Protein AF-A0A6G3R6Z4-F1 (afdb_monomer_lite)

Foldseek 3Di:
DEDDPPPPQPVLQVVLVVCLVVVHAAEAADPQVPPCSVVDPSHNYYFHAFDVVDDLVSRLVRLVVVLVVDPDEAADDYSDLVVQQSCLVCVVVCVVRYDYDDDPDCVSVQCSDPVSVVVVCVVVVHDDDDDDDDPDDD

Radius of gyration: 16.84 Å; chains: 1; bounding box: 44×35×43 Å

Secondary structure (DSSP, 8-state):
------TT--HHHHHHHHHHHTT---EEES--TTSGGGG-TT--EEEPPPPTT--HHHHHHHHHHHHTT-SS--B----SHHHHHHHHHTHHHHTTTSB-----TTHHHHHHSHHHHHHHHHHTT---------SS--

Sequence (138 aa):
MRIDRNPFHHGTLGAVRSLGRAGVEVHLVADDRRSPVQRSRHLHRMHAPPMPGASLAEVAAVLRRVSRRLSGPAVLIPLDDASALAVSALYDELTDCFLLPRTAGNVAERVADKATLAQVCAQAGVAHPTTLAPESAA

pLDDT: mean 91.64, std 6.85, range [67.12, 98.0]

Structure (mmCIF, N/CA/C/O backbone):
data_AF-A0A6G3R6Z4-F1
#
_entry.id   AF-A0A6G3R6Z4-F1
#
loop_
_atom_site.group_PDB
_atom_site.id
_atom_site.type_symbol
_atom_site.label_atom_id
_atom_site.label_alt_id
_atom_site.label_comp_id
_atom_site.label_asym_id
_atom_site.label_entity_id
_atom_site.label_seq_id
_atom_site.pdbx_PDB_ins_code
_atom_site.Cartn_x
_atom_site.Cartn_y
_atom_site.Cartn_z
_atom_site.occupancy
_atom_site.B_iso_or_equiv
_atom_site.auth_seq_id
_atom_site.auth_comp_id
_atom_site.auth_asym_id
_atom_site.auth_atom_id
_atom_site.pdbx_PDB_model_num
ATOM 1 N N . MET A 1 1 ? -3.585 2.514 3.199 1.00 94.06 1 MET A N 1
ATOM 2 C CA . MET A 1 1 ? -2.760 3.717 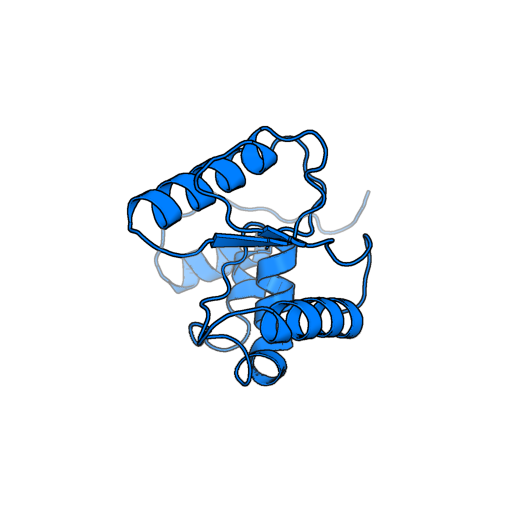3.437 1.00 94.06 1 MET A CA 1
ATOM 3 C C . MET A 1 1 ? -2.257 4.225 2.106 1.00 94.06 1 MET A C 1
ATOM 5 O O . MET A 1 1 ? -2.032 3.413 1.224 1.00 94.06 1 MET A O 1
ATOM 9 N N . ARG A 1 2 ? -2.115 5.542 1.977 1.00 92.69 2 ARG A N 1
ATOM 10 C CA . ARG A 1 2 ? -1.542 6.226 0.824 1.00 92.69 2 ARG A CA 1
ATOM 11 C C . ARG A 1 2 ? -0.637 7.344 1.334 1.00 92.69 2 ARG A C 1
ATOM 13 O O . ARG A 1 2 ? -1.062 8.109 2.203 1.00 92.69 2 ARG A O 1
ATOM 20 N N . ILE A 1 3 ? 0.587 7.417 0.830 1.00 92.06 3 ILE A N 1
ATOM 21 C CA . ILE A 1 3 ? 1.567 8.459 1.184 1.00 92.06 3 ILE A CA 1
ATOM 22 C C . ILE A 1 3 ? 2.134 9.178 -0.037 1.00 92.06 3 ILE A C 1
ATOM 24 O O . ILE A 1 3 ? 2.687 10.266 0.111 1.00 92.06 3 ILE A O 1
ATOM 28 N N . ASP A 1 4 ? 1.934 8.630 -1.236 1.00 85.62 4 ASP A N 1
ATOM 29 C CA . ASP A 1 4 ? 2.187 9.347 -2.476 1.00 85.62 4 ASP A CA 1
ATOM 30 C C . ASP A 1 4 ? 1.091 10.405 -2.703 1.00 85.62 4 ASP A C 1
ATOM 32 O O . ASP A 1 4 ? -0.111 10.165 -2.523 1.00 85.62 4 ASP A O 1
ATOM 36 N N . ARG A 1 5 ? 1.512 11.602 -3.119 1.00 79.81 5 ARG A N 1
ATOM 37 C CA . ARG A 1 5 ? 0.642 12.744 -3.418 1.00 79.81 5 ARG A CA 1
ATOM 38 C C . ARG A 1 5 ? 0.054 12.711 -4.828 1.00 79.81 5 ARG A C 1
ATOM 40 O O . ARG A 1 5 ? -0.599 13.684 -5.199 1.00 79.81 5 ARG A O 1
ATOM 47 N N . ASN A 1 6 ? 0.241 11.635 -5.596 1.00 76.50 6 ASN A N 1
ATOM 48 C CA . ASN A 1 6 ? -0.319 11.495 -6.938 1.00 76.50 6 ASN A CA 1
ATOM 49 C C . ASN A 1 6 ? -1.818 11.889 -6.963 1.00 76.50 6 ASN A C 1
ATOM 51 O O . ASN A 1 6 ? -2.642 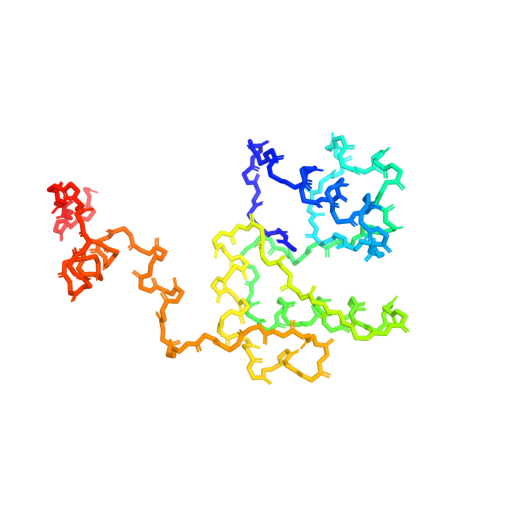11.236 -6.305 1.00 76.50 6 ASN A O 1
ATOM 55 N N . PRO A 1 7 ? -2.190 12.964 -7.686 1.00 68.19 7 PRO A N 1
ATOM 56 C CA . PRO A 1 7 ? -3.551 13.493 -7.677 1.00 68.19 7 PRO A CA 1
ATOM 57 C C . PRO A 1 7 ? -4.541 12.625 -8.467 1.00 68.19 7 PRO A C 1
ATOM 59 O O . PRO A 1 7 ? -5.748 12.770 -8.285 1.00 68.19 7 PRO A O 1
ATOM 62 N N . PHE A 1 8 ? -4.061 11.699 -9.305 1.00 67.12 8 PHE A N 1
ATOM 63 C CA . PHE A 1 8 ? -4.892 10.826 -10.145 1.00 67.12 8 PHE A CA 1
ATOM 64 C C . PHE A 1 8 ? -5.196 9.467 -9.500 1.00 67.12 8 PHE A C 1
ATOM 66 O O . PHE A 1 8 ? -5.513 8.487 -10.174 1.00 67.12 8 PHE A O 1
ATOM 73 N N . HIS A 1 9 ? -5.108 9.380 -8.172 1.00 70.88 9 HIS A N 1
ATOM 74 C CA . HIS A 1 9 ? -5.315 8.121 -7.473 1.00 70.88 9 HIS A CA 1
ATOM 75 C C . HIS A 1 9 ? -6.809 7.783 -7.302 1.00 70.88 9 HIS A C 1
ATOM 77 O O . HIS A 1 9 ? -7.442 8.097 -6.292 1.00 70.88 9 HIS A O 1
ATOM 83 N N . HIS A 1 10 ? -7.392 7.104 -8.293 1.00 73.88 10 HIS A N 1
ATOM 84 C CA . HIS A 1 10 ? -8.804 6.692 -8.267 1.00 73.88 10 HIS A CA 1
ATOM 85 C C . HIS A 1 10 ? -9.059 5.406 -7.459 1.00 73.88 10 HIS A C 1
ATOM 87 O O . HIS A 1 10 ? -10.189 5.155 -7.025 1.00 73.88 10 HIS A O 1
ATOM 93 N N . GLY A 1 11 ? -8.010 4.616 -7.196 1.00 86.50 11 GLY A N 1
ATOM 94 C CA . GLY A 1 11 ? -8.107 3.338 -6.485 1.00 86.50 11 GLY A CA 1
ATOM 95 C C . GLY A 1 11 ? -8.600 3.468 -5.041 1.00 86.50 11 GLY A C 1
ATOM 96 O O . GLY A 1 11 ? -9.326 2.598 -4.559 1.00 86.50 11 GLY A O 1
ATOM 97 N N . THR A 1 12 ? -8.302 4.587 -4.366 1.00 92.31 12 THR A N 1
ATOM 98 C CA . THR A 1 12 ? -8.654 4.795 -2.948 1.00 92.31 12 THR A CA 1
ATOM 99 C C . THR A 1 12 ? -10.160 4.698 -2.712 1.00 92.31 12 THR A C 1
ATOM 101 O O . THR A 1 12 ? -10.611 3.993 -1.810 1.00 92.31 12 THR A O 1
ATOM 104 N N . LEU A 1 13 ? -10.962 5.380 -3.538 1.00 93.06 13 LEU A N 1
ATOM 105 C CA . LEU A 1 13 ? -12.419 5.364 -3.392 1.00 93.06 13 LEU A CA 1
ATOM 106 C C . LEU A 1 13 ? -12.996 3.973 -3.686 1.00 93.06 13 LEU A C 1
ATOM 108 O O . LEU A 1 13 ? -13.946 3.552 -3.021 1.00 93.06 13 LEU A O 1
ATOM 112 N N . GLY A 1 14 ? -12.418 3.267 -4.662 1.00 94.06 14 GLY A N 1
ATOM 113 C CA . GLY A 1 14 ? -12.775 1.890 -4.994 1.00 94.06 14 GLY A CA 1
ATOM 114 C C . GLY A 1 14 ? -12.547 0.947 -3.815 1.00 94.06 14 GLY A C 1
ATOM 115 O O . GLY A 1 14 ? -13.486 0.274 -3.394 1.00 94.06 14 GLY A O 1
ATOM 116 N N . ALA A 1 15 ? -11.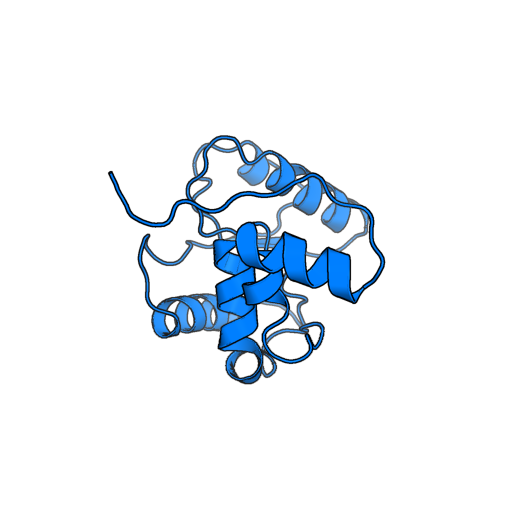348 0.970 -3.227 1.00 94.81 15 ALA A N 1
ATOM 117 C CA . ALA A 1 15 ? -10.993 0.149 -2.071 1.00 94.81 15 ALA A CA 1
ATOM 118 C C . ALA A 1 15 ? -11.924 0.408 -0.875 1.00 94.81 15 ALA A C 1
ATOM 120 O O . ALA A 1 15 ? -12.523 -0.529 -0.346 1.00 94.81 15 ALA A O 1
ATOM 121 N N . VAL A 1 16 ? -12.132 1.681 -0.509 1.00 96.44 16 VAL A N 1
ATOM 122 C CA . VAL A 1 16 ? -13.022 2.065 0.602 1.00 96.44 16 VAL A CA 1
ATOM 123 C C . VAL A 1 16 ? -14.447 1.563 0.379 1.00 96.44 16 VAL A C 1
ATOM 125 O O . VAL A 1 16 ? -15.053 0.987 1.279 1.00 96.44 16 VAL A O 1
ATOM 128 N N . ARG A 1 17 ? -15.005 1.759 -0.822 1.00 97.00 17 ARG A N 1
ATOM 129 C CA . ARG A 1 17 ? -16.377 1.327 -1.119 1.00 97.00 17 ARG A CA 1
ATOM 130 C C . ARG A 1 17 ? -16.508 -0.189 -1.173 1.00 97.00 17 ARG A C 1
ATOM 132 O O . ARG A 1 17 ? -17.523 -0.706 -0.725 1.00 97.00 17 ARG A O 1
ATOM 139 N N . SER A 1 18 ? -15.533 -0.899 -1.731 1.00 97.38 18 SER A N 1
ATOM 140 C CA . SER A 1 18 ? -15.580 -2.359 -1.822 1.00 97.38 18 SER A CA 1
ATOM 141 C C . SER A 1 18 ? -15.507 -3.011 -0.445 1.00 97.38 18 SER A C 1
ATOM 143 O O . SER A 1 18 ? -16.386 -3.805 -0.122 1.00 97.38 18 SER A O 1
ATOM 145 N N . LEU A 1 19 ? -14.551 -2.603 0.394 1.00 96.94 19 LEU A N 1
ATOM 146 C CA . LEU A 1 19 ? -14.412 -3.120 1.758 1.00 96.94 19 LEU A CA 1
ATOM 147 C C . LEU A 1 19 ? -15.615 -2.751 2.633 1.00 96.94 19 LEU A C 1
ATOM 149 O O . LEU A 1 19 ? -16.207 -3.617 3.271 1.00 96.94 19 LEU A O 1
ATOM 153 N N . GLY A 1 20 ? -16.051 -1.489 2.600 1.00 97.56 20 GLY A N 1
ATOM 154 C CA . GLY A 1 20 ? -17.191 -1.064 3.409 1.00 97.56 20 GLY A CA 1
ATOM 155 C C . GLY A 1 20 ? -18.532 -1.650 2.953 1.00 97.56 20 GLY A C 1
ATOM 156 O O . GLY A 1 20 ? -19.444 -1.764 3.764 1.00 97.56 20 GLY A O 1
ATOM 157 N N . ARG A 1 21 ? -18.693 -2.047 1.680 1.00 98.00 21 ARG A N 1
ATOM 158 C CA . ARG A 1 21 ? -19.863 -2.837 1.238 1.00 98.00 21 ARG A CA 1
ATOM 159 C C . ARG A 1 21 ? -19.817 -4.279 1.737 1.00 98.00 21 ARG A C 1
ATOM 161 O O . ARG A 1 21 ? -20.874 -4.863 1.931 1.00 98.00 21 ARG A O 1
ATOM 168 N N . ALA A 1 22 ? -18.624 -4.824 1.955 1.00 97.81 22 ALA A N 1
ATOM 169 C CA . ALA A 1 22 ? -18.426 -6.137 2.562 1.00 97.81 22 ALA A CA 1
ATOM 170 C C . ALA A 1 22 ? -18.542 -6.115 4.102 1.00 97.81 22 ALA A C 1
ATOM 172 O O . ALA A 1 22 ? -18.291 -7.128 4.744 1.00 97.81 22 ALA A O 1
ATOM 173 N N . GLY A 1 23 ? -18.913 -4.976 4.702 1.00 96.56 23 GLY A N 1
ATOM 174 C CA . GLY A 1 23 ? -19.096 -4.842 6.151 1.00 96.56 23 GLY A CA 1
ATOM 175 C C . GLY A 1 23 ? -17.808 -4.594 6.941 1.00 96.56 23 GLY A C 1
ATOM 176 O O . GLY A 1 23 ? -17.838 -4.635 8.166 1.00 96.56 23 GLY A O 1
ATOM 177 N N . VAL A 1 24 ? -16.686 -4.318 6.271 1.00 96.50 24 VAL A N 1
ATOM 178 C CA . VAL A 1 24 ? -15.413 -4.008 6.938 1.00 96.50 24 VAL A CA 1
ATOM 179 C C . VAL A 1 24 ? -15.407 -2.552 7.413 1.00 96.50 24 VAL A C 1
ATOM 181 O O . VAL A 1 24 ? -15.739 -1.644 6.649 1.00 96.50 24 VAL A O 1
ATOM 184 N N . GLU A 1 25 ? -14.985 -2.309 8.655 1.00 97.19 25 GLU A N 1
ATOM 185 C CA . GLU A 1 25 ? -14.713 -0.961 9.168 1.00 97.19 25 GLU A CA 1
ATOM 186 C C . GLU A 1 25 ? -13.457 -0.385 8.490 1.00 97.19 25 GLU A C 1
ATOM 188 O O . GLU A 1 25 ? -12.355 -0.908 8.645 1.00 97.19 25 GLU A O 1
ATOM 193 N N . VAL A 1 26 ? -13.606 0.690 7.704 1.00 97.62 26 VAL A N 1
ATOM 194 C CA . VAL A 1 26 ? -12.505 1.212 6.874 1.00 97.62 26 VAL A CA 1
ATOM 195 C C . VAL A 1 26 ? -11.888 2.480 7.454 1.00 97.62 26 VAL A C 1
ATOM 197 O O . VAL A 1 26 ? -12.537 3.523 7.544 1.00 97.62 26 VAL A O 1
ATOM 200 N N . HIS A 1 27 ? -10.592 2.413 7.756 1.00 97.62 27 HIS A N 1
ATOM 201 C CA . HIS A 1 27 ? -9.765 3.558 8.134 1.00 97.62 27 HIS A CA 1
ATOM 202 C C . HIS A 1 27 ? -8.823 3.929 6.981 1.00 97.62 27 HIS A C 1
ATOM 204 O O . HIS A 1 27 ? -8.196 3.059 6.377 1.00 97.62 27 HIS A O 1
ATOM 210 N N . LEU A 1 28 ? -8.692 5.223 6.680 1.00 96.38 28 LEU A N 1
ATOM 211 C CA . LEU A 1 28 ? -7.823 5.720 5.610 1.00 96.38 28 LEU A CA 1
ATOM 212 C C . LEU A 1 28 ? -6.732 6.632 6.168 1.00 96.38 28 LEU A C 1
ATOM 214 O O . LEU A 1 28 ? -7.032 7.650 6.776 1.00 96.38 28 LEU A O 1
ATOM 218 N N . VAL A 1 29 ? -5.472 6.304 5.900 1.00 95.88 29 VAL A N 1
ATOM 219 C CA . VAL A 1 29 ? -4.324 7.203 6.091 1.00 95.88 29 VAL A CA 1
ATOM 220 C C . VAL A 1 29 ? -3.996 7.807 4.729 1.00 95.88 29 VAL A C 1
ATOM 222 O O . VAL A 1 29 ? -3.544 7.054 3.867 1.00 95.88 29 VAL A O 1
ATOM 225 N N . ALA A 1 30 ? -4.298 9.091 4.512 1.00 92.94 30 ALA A N 1
ATOM 226 C CA . ALA A 1 30 ? -4.031 9.805 3.255 1.00 92.94 30 ALA A CA 1
ATOM 227 C C . ALA A 1 30 ? -4.253 11.325 3.392 1.00 92.94 30 ALA A C 1
ATOM 229 O O . ALA A 1 30 ? -5.109 11.764 4.165 1.00 92.94 30 ALA A O 1
ATOM 230 N N . ASP A 1 31 ? -3.541 12.134 2.597 1.00 86.75 31 ASP A N 1
ATOM 231 C CA . ASP A 1 31 ? -3.818 13.573 2.452 1.00 86.75 31 ASP A CA 1
ATOM 232 C C . ASP A 1 31 ? -4.860 13.785 1.348 1.00 86.75 31 ASP A C 1
ATOM 234 O O . ASP A 1 31 ? -4.556 14.152 0.215 1.00 86.75 31 ASP A O 1
ATOM 238 N N . ASP A 1 32 ? -6.112 13.469 1.681 1.00 79.19 32 ASP A N 1
ATOM 239 C CA . ASP A 1 32 ? -7.232 13.423 0.736 1.00 79.19 32 ASP A CA 1
ATOM 240 C C . ASP A 1 32 ? -8.314 14.468 1.039 1.00 79.19 32 ASP A C 1
ATOM 242 O O . ASP A 1 32 ? -9.488 14.281 0.717 1.00 79.19 32 ASP A O 1
ATOM 246 N N . ARG A 1 33 ? -7.919 15.611 1.623 1.00 70.81 33 ARG A N 1
ATOM 247 C CA . ARG A 1 33 ? -8.815 16.669 2.142 1.00 70.81 33 ARG A CA 1
ATOM 248 C C . ARG A 1 33 ? -9.794 17.280 1.131 1.00 70.81 33 ARG A C 1
ATOM 250 O O . ARG A 1 33 ? -10.758 17.922 1.544 1.00 70.81 33 ARG A O 1
ATOM 257 N N . ARG A 1 34 ? -9.622 17.047 -0.171 1.00 76.94 34 ARG A N 1
ATOM 258 C CA . ARG A 1 34 ? -10.571 17.468 -1.224 1.00 76.94 34 ARG A CA 1
ATOM 259 C C . ARG A 1 34 ? -11.091 16.316 -2.092 1.00 76.94 34 ARG A C 1
ATOM 261 O O . ARG A 1 34 ? -11.821 16.553 -3.047 1.00 76.94 34 ARG A O 1
ATOM 268 N N . SER A 1 35 ? -10.739 15.077 -1.757 1.00 82.50 35 SER A N 1
ATOM 269 C CA . SER A 1 35 ? -11.129 13.884 -2.507 1.00 82.50 35 SER A CA 1
ATOM 270 C C . SER A 1 35 ? -12.544 13.416 -2.132 1.00 82.50 35 SER A C 1
ATOM 272 O O . SER A 1 35 ? -12.932 13.503 -0.959 1.00 82.50 35 SER A O 1
ATOM 274 N N . PRO A 1 36 ? -13.322 12.860 -3.086 1.00 88.94 36 PRO A N 1
ATOM 275 C CA . PRO A 1 36 ? -14.656 12.310 -2.823 1.00 88.94 36 PRO A CA 1
ATOM 276 C C . PRO A 1 36 ? -14.668 11.193 -1.769 1.00 88.94 36 PRO A C 1
ATOM 278 O O . PRO A 1 36 ? -15.723 10.905 -1.203 1.00 88.94 36 PRO A O 1
ATOM 281 N N . VAL A 1 37 ? -13.517 10.576 -1.471 1.00 91.56 37 VAL A N 1
ATOM 282 C CA . VAL A 1 37 ? -13.406 9.507 -0.468 1.00 91.56 37 VAL A CA 1
ATOM 283 C C . VAL A 1 37 ? -13.842 9.941 0.930 1.00 91.56 37 VAL A C 1
ATOM 285 O O . VAL A 1 37 ? -14.491 9.160 1.618 1.00 91.56 37 VAL A O 1
ATOM 288 N N . GLN A 1 38 ? -13.598 11.196 1.319 1.00 91.19 38 GLN A N 1
ATOM 289 C CA . GLN A 1 38 ? -14.003 11.707 2.635 1.00 91.19 38 GLN A CA 1
ATOM 290 C C . GLN A 1 38 ? -15.519 11.763 2.830 1.00 91.19 38 GLN A C 1
ATOM 292 O O . GLN A 1 38 ? -15.994 11.708 3.956 1.00 91.19 38 GLN A O 1
ATOM 297 N N . ARG A 1 39 ? -16.283 11.892 1.739 1.00 92.25 39 ARG A N 1
ATOM 298 C CA . ARG A 1 39 ? -17.753 11.911 1.775 1.00 92.25 39 ARG A CA 1
ATOM 299 C C . ARG A 1 39 ? -18.356 10.520 1.595 1.00 92.25 39 ARG A C 1
ATOM 301 O O . ARG A 1 39 ? -19.573 10.376 1.503 1.00 92.25 39 ARG A O 1
ATOM 308 N N . SER A 1 40 ? -17.526 9.486 1.483 1.00 94.94 40 SER A N 1
ATOM 309 C CA . SER A 1 40 ? -18.010 8.120 1.357 1.00 94.94 40 SER A CA 1
ATOM 310 C C . SER A 1 40 ? -18.610 7.665 2.682 1.00 94.94 40 SER A C 1
ATOM 312 O O . SER A 1 40 ? -17.899 7.566 3.674 1.00 94.94 40 SER A O 1
ATOM 314 N N . ARG A 1 41 ? -19.886 7.266 2.680 1.00 96.69 41 ARG A N 1
ATOM 315 C CA . ARG A 1 41 ? -20.528 6.610 3.839 1.00 96.69 41 ARG A CA 1
ATOM 316 C C . ARG A 1 41 ? -19.824 5.324 4.299 1.00 96.69 41 ARG A C 1
ATOM 318 O O . ARG A 1 41 ? -20.106 4.827 5.376 1.00 96.69 41 ARG A O 1
ATOM 325 N N . HIS A 1 42 ? -18.976 4.750 3.441 1.00 97.69 42 HIS A N 1
ATOM 326 C CA . HIS A 1 42 ? -18.217 3.528 3.710 1.00 97.69 42 HIS A CA 1
ATOM 327 C C . HIS A 1 42 ? -16.856 3.804 4.373 1.00 97.69 42 HIS A C 1
ATOM 329 O O . HIS A 1 42 ? -16.139 2.861 4.685 1.00 97.69 42 HIS A O 1
ATOM 335 N N . LEU A 1 43 ? -16.473 5.074 4.555 1.00 96.88 43 LEU A N 1
ATOM 336 C CA . LEU A 1 43 ? -15.277 5.455 5.302 1.00 96.88 43 LEU A CA 1
ATOM 337 C C . LEU A 1 43 ? -15.652 5.668 6.772 1.00 96.88 43 LEU A C 1
ATOM 339 O O . LEU A 1 43 ? -16.475 6.529 7.068 1.00 96.88 43 LEU A O 1
ATOM 343 N N . HIS A 1 44 ? -15.020 4.933 7.686 1.00 96.75 44 HIS A N 1
ATOM 344 C CA . HIS A 1 44 ? -15.223 5.125 9.123 1.00 96.75 44 HIS A CA 1
ATOM 345 C C . HIS A 1 44 ? -14.430 6.333 9.639 1.00 96.75 44 HIS A C 1
ATOM 347 O O . HIS A 1 44 ? -14.967 7.201 10.326 1.00 96.75 44 HIS A O 1
ATOM 353 N N . ARG A 1 45 ? -13.135 6.415 9.303 1.00 95.75 45 ARG A N 1
ATOM 354 C CA . ARG A 1 45 ? -12.267 7.515 9.751 1.00 95.75 45 ARG A CA 1
ATOM 355 C C . ARG A 1 45 ? -11.092 7.755 8.814 1.00 95.75 45 ARG A C 1
ATOM 357 O O . ARG A 1 45 ? -10.459 6.813 8.343 1.00 95.75 45 ARG A O 1
ATOM 364 N N . MET A 1 46 ? -10.757 9.028 8.611 1.00 94.88 46 MET A N 1
ATOM 365 C CA . MET A 1 46 ? -9.513 9.443 7.961 1.00 94.88 46 MET A CA 1
ATOM 366 C C . MET A 1 46 ? -8.469 9.864 9.003 1.00 94.88 46 MET A C 1
ATOM 368 O O . MET A 1 46 ? -8.803 10.479 10.016 1.00 94.88 46 MET A O 1
ATOM 372 N N . HIS A 1 47 ? -7.206 9.558 8.733 1.00 95.81 47 HIS A N 1
ATOM 373 C CA . HIS A 1 47 ? -6.038 9.897 9.539 1.00 95.81 47 HIS A CA 1
ATOM 374 C C . HIS A 1 47 ? -5.036 10.655 8.672 1.00 95.81 47 HIS A C 1
ATOM 376 O O . HIS A 1 47 ? -4.911 10.384 7.475 1.00 95.81 47 HIS A O 1
ATOM 382 N N . ALA A 1 48 ? -4.315 11.597 9.278 1.00 93.62 48 ALA A N 1
ATOM 383 C CA . ALA A 1 48 ? -3.256 12.317 8.583 1.00 93.62 48 ALA A CA 1
ATOM 384 C C . ALA A 1 48 ? -2.123 11.346 8.196 1.00 93.62 48 ALA A C 1
ATOM 386 O O . ALA A 1 48 ? -1.735 10.523 9.032 1.00 93.62 48 ALA A O 1
ATOM 387 N N . PRO A 1 49 ? -1.601 11.418 6.960 1.00 94.12 49 PRO A N 1
ATOM 388 C CA . PRO A 1 49 ? -0.439 10.637 6.573 1.00 94.12 49 PRO A CA 1
ATOM 389 C C . PRO A 1 49 ? 0.835 11.211 7.213 1.00 94.12 49 PRO A C 1
ATOM 391 O O . PRO A 1 49 ? 0.820 12.345 7.708 1.00 94.12 49 PRO A O 1
ATOM 394 N N . PRO A 1 50 ? 1.946 10.457 7.192 1.00 94.81 50 PRO A N 1
ATOM 395 C CA . PRO A 1 50 ? 3.265 11.041 7.403 1.00 94.81 50 PRO A CA 1
ATOM 396 C C . PRO A 1 50 ? 3.535 12.167 6.390 1.00 94.81 50 PRO A C 1
ATOM 398 O O . PRO A 1 50 ? 2.918 12.230 5.322 1.00 94.81 50 PRO A O 1
ATOM 401 N N . MET A 1 51 ? 4.453 13.071 6.735 1.00 91.69 51 MET A N 1
ATOM 402 C CA . MET A 1 51 ? 4.852 14.157 5.838 1.00 91.69 51 MET A CA 1
ATOM 403 C C . MET A 1 51 ? 5.535 13.601 4.575 1.00 91.69 51 MET A C 1
ATOM 405 O O . MET A 1 51 ? 6.157 12.540 4.630 1.00 91.69 51 MET A O 1
ATOM 409 N N . PRO A 1 52 ? 5.461 14.302 3.430 1.00 88.81 52 PRO A N 1
ATOM 410 C CA . PRO A 1 52 ? 6.227 13.917 2.247 1.00 88.81 52 PRO A CA 1
ATOM 411 C C . PRO A 1 52 ? 7.726 13.841 2.569 1.00 88.81 52 PRO A C 1
ATOM 413 O O . PRO A 1 52 ? 8.262 14.758 3.186 1.00 88.81 52 PRO A O 1
ATOM 416 N N . GLY A 1 53 ? 8.388 12.757 2.157 1.00 88.44 53 GLY A N 1
ATOM 417 C CA . GLY A 1 53 ? 9.803 12.515 2.469 1.00 88.44 53 GLY A CA 1
ATOM 418 C C . GLY A 1 53 ? 10.076 12.006 3.889 1.00 88.44 53 GLY A C 1
ATOM 419 O O . GLY A 1 53 ? 11.235 11.937 4.284 1.00 88.44 53 GLY A O 1
ATOM 420 N N . ALA A 1 54 ? 9.037 11.653 4.652 1.00 94.50 54 ALA A N 1
ATOM 421 C CA . ALA A 1 54 ? 9.192 11.059 5.974 1.00 94.50 54 ALA A CA 1
ATOM 422 C C . ALA A 1 54 ? 10.029 9.771 5.946 1.00 94.50 54 ALA A C 1
ATOM 424 O O . ALA A 1 54 ? 9.918 8.939 5.043 1.00 94.50 54 ALA A O 1
ATOM 425 N N . SER A 1 55 ? 10.822 9.595 6.995 1.00 96.75 55 SER A N 1
ATOM 426 C CA . SER A 1 55 ? 11.572 8.377 7.285 1.00 96.75 55 SER A CA 1
ATOM 427 C C . SER A 1 55 ? 10.651 7.195 7.614 1.00 96.75 55 SER A C 1
ATOM 429 O O . SER A 1 55 ? 9.503 7.366 8.031 1.00 96.75 55 SER A O 1
ATOM 431 N N . LEU A 1 56 ? 11.178 5.969 7.511 1.00 96.81 56 LEU A N 1
ATOM 432 C CA . LEU A 1 56 ? 10.454 4.756 7.921 1.00 96.81 56 LEU A CA 1
ATOM 433 C C . LEU A 1 56 ? 9.995 4.820 9.390 1.00 96.81 56 LEU A C 1
ATOM 435 O O . LEU A 1 56 ? 8.874 4.425 9.700 1.00 96.81 56 LEU A O 1
ATOM 439 N N . ALA A 1 57 ? 10.806 5.400 10.279 1.00 97.62 57 ALA A N 1
ATOM 440 C CA . ALA A 1 57 ? 10.446 5.576 11.686 1.00 97.62 57 ALA A CA 1
ATOM 441 C C . ALA A 1 57 ? 9.215 6.486 11.865 1.00 97.62 57 ALA A C 1
ATOM 443 O O . ALA A 1 57 ? 8.329 6.204 12.675 1.00 97.62 57 ALA A O 1
ATOM 444 N N . GLU A 1 58 ? 9.117 7.563 11.085 1.00 97.62 58 GLU A N 1
ATOM 445 C CA . GLU A 1 58 ? 7.954 8.455 11.105 1.00 97.62 58 GLU A CA 1
ATOM 446 C C . GLU A 1 58 ? 6.707 7.778 10.522 1.00 97.62 58 GLU A C 1
ATOM 448 O O . GLU A 1 58 ? 5.611 7.927 11.074 1.00 97.62 58 GLU A O 1
ATOM 453 N N . VAL A 1 59 ? 6.863 6.983 9.458 1.00 97.50 59 VAL A N 1
ATOM 454 C CA . VAL A 1 59 ? 5.783 6.152 8.902 1.00 97.50 59 VAL A CA 1
ATOM 455 C C . VAL A 1 59 ? 5.257 5.177 9.963 1.00 97.50 59 VAL A C 1
ATOM 457 O O . VAL A 1 59 ? 4.049 5.140 10.224 1.00 97.50 59 VAL A O 1
ATOM 460 N N . ALA A 1 60 ? 6.152 4.444 10.632 1.00 97.50 60 ALA A N 1
ATOM 461 C CA . ALA A 1 60 ? 5.805 3.518 11.707 1.00 97.50 60 ALA A CA 1
ATOM 462 C C . ALA A 1 60 ? 5.102 4.234 12.873 1.00 97.50 60 ALA A 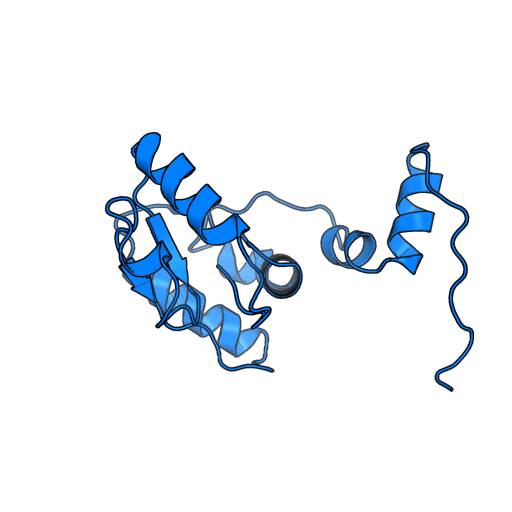C 1
ATOM 464 O O . ALA A 1 60 ? 4.088 3.759 13.388 1.00 97.50 60 ALA A O 1
ATOM 465 N N . ALA A 1 61 ? 5.581 5.418 13.267 1.00 97.44 61 ALA A N 1
ATOM 466 C CA . ALA A 1 61 ? 4.977 6.211 14.336 1.00 97.44 61 ALA A CA 1
ATOM 467 C C . ALA A 1 61 ? 3.538 6.655 14.013 1.00 97.44 61 ALA A C 1
ATOM 469 O O . ALA A 1 61 ? 2.670 6.644 14.897 1.00 97.44 61 ALA A O 1
ATOM 470 N N . VAL A 1 62 ? 3.257 7.028 12.758 1.00 97.69 62 VAL A N 1
ATOM 471 C CA . VAL A 1 62 ? 1.890 7.326 12.303 1.00 97.69 62 VAL A CA 1
ATOM 472 C C . VAL A 1 62 ? 1.023 6.073 12.380 1.00 97.69 62 VAL A C 1
ATOM 474 O O . VAL A 1 62 ? -0.045 6.111 12.995 1.00 97.69 62 VAL A O 1
ATOM 477 N N . LEU A 1 63 ? 1.489 4.951 11.835 1.00 97.44 63 LEU A N 1
ATOM 478 C CA . LEU A 1 63 ? 0.737 3.697 11.814 1.00 97.44 63 LEU A CA 1
ATOM 479 C C . LEU A 1 63 ? 0.422 3.168 13.221 1.00 97.44 63 LEU A C 1
ATOM 481 O O . LEU A 1 63 ? -0.727 2.825 13.494 1.00 97.44 63 LEU A O 1
ATOM 485 N N . ARG A 1 64 ? 1.367 3.231 14.165 1.00 97.00 64 ARG A N 1
ATOM 486 C CA . ARG A 1 64 ? 1.118 2.889 15.580 1.00 97.00 64 ARG A CA 1
ATOM 487 C C . ARG A 1 64 ? 0.148 3.833 16.285 1.00 97.00 64 ARG A C 1
ATOM 489 O O . ARG A 1 64 ? -0.529 3.477 17.250 1.00 97.00 64 ARG A O 1
ATOM 496 N N . ARG A 1 65 ? 0.085 5.098 15.869 1.00 96.94 65 ARG A N 1
ATOM 497 C CA . ARG A 1 65 ? -0.931 6.027 16.385 1.00 96.94 65 ARG A CA 1
ATOM 498 C C . ARG A 1 65 ? -2.316 5.648 15.877 1.00 96.94 65 ARG A C 1
ATOM 500 O O . ARG A 1 65 ? -3.274 5.753 16.640 1.00 96.94 65 ARG A O 1
ATOM 507 N N . VAL A 1 66 ? -2.404 5.210 14.624 1.00 97.38 66 VAL A N 1
ATOM 508 C CA . VAL A 1 66 ? -3.646 4.732 14.015 1.00 97.38 66 VAL A CA 1
ATOM 509 C C . VAL A 1 66 ? -4.098 3.425 14.658 1.00 97.38 66 VAL A C 1
ATOM 511 O O . VAL A 1 66 ? -5.266 3.348 15.026 1.00 97.38 66 VAL A O 1
ATOM 514 N N . SER A 1 67 ? -3.203 2.451 14.866 1.00 96.88 67 SER A N 1
ATOM 515 C CA . SER A 1 67 ? -3.541 1.141 15.451 1.00 96.88 67 SER A CA 1
ATOM 516 C C . SER A 1 67 ? -4.195 1.261 16.831 1.00 96.88 67 SER A C 1
ATOM 518 O O . SER A 1 67 ? -5.210 0.626 17.095 1.00 96.88 67 SER A O 1
ATOM 520 N N . ARG A 1 68 ? -3.724 2.195 17.669 1.00 95.94 68 ARG A N 1
ATOM 521 C CA . ARG A 1 68 ? -4.330 2.525 18.976 1.00 95.94 68 ARG A CA 1
ATOM 522 C C . ARG A 1 68 ? -5.761 3.076 18.909 1.00 95.94 68 ARG A C 1
ATOM 524 O O . ARG A 1 68 ? -6.382 3.287 19.948 1.00 95.94 68 ARG A O 1
ATOM 531 N N . ARG A 1 69 ? -6.267 3.405 17.719 1.00 96.00 69 ARG A N 1
ATOM 532 C CA . ARG A 1 69 ? -7.640 3.883 17.486 1.00 96.00 69 ARG A CA 1
ATOM 533 C C . ARG A 1 69 ? -8.533 2.837 16.830 1.00 96.00 69 ARG A C 1
ATOM 535 O O . ARG A 1 69 ? -9.683 3.159 16.550 1.00 96.00 69 ARG A O 1
ATOM 542 N N . LEU A 1 70 ? -8.006 1.650 16.547 1.00 95.75 70 LEU A N 1
ATOM 543 C CA . LEU A 1 70 ? -8.760 0.559 15.945 1.00 95.75 70 LEU A CA 1
ATOM 544 C C . LEU A 1 70 ? -9.439 -0.254 17.044 1.00 95.75 70 LEU A C 1
ATOM 546 O O . LEU A 1 70 ? -8.932 -0.362 18.160 1.00 95.75 70 LEU A O 1
ATOM 550 N N . SER A 1 71 ? -10.603 -0.802 16.720 1.00 91.00 71 SER A N 1
ATOM 551 C CA . SER A 1 71 ? -11.432 -1.591 17.633 1.00 91.00 71 SER A CA 1
ATOM 552 C C . SER A 1 71 ? -10.975 -3.054 17.764 1.00 91.00 71 SER A C 1
ATOM 554 O O . SER A 1 71 ? -11.432 -3.759 18.661 1.00 91.00 71 SER A O 1
ATOM 556 N N . GLY A 1 72 ? -10.056 -3.510 16.908 1.00 90.50 72 GLY A N 1
ATOM 557 C CA . GLY A 1 72 ? -9.539 -4.877 16.893 1.00 90.50 72 GLY A CA 1
ATOM 558 C C . GLY A 1 72 ? -8.403 -5.073 15.879 1.00 90.50 72 GLY A C 1
ATOM 559 O O . GLY A 1 72 ? -7.872 -4.086 15.359 1.00 90.50 72 GLY A O 1
ATOM 560 N N . PRO A 1 73 ? -8.023 -6.334 15.590 1.00 91.56 73 PRO A N 1
ATOM 561 C CA . PRO A 1 73 ? -7.013 -6.655 14.585 1.00 91.56 73 PRO A CA 1
ATOM 562 C C . PRO A 1 73 ? -7.375 -6.063 13.222 1.00 91.56 73 PRO A C 1
ATOM 564 O O . PRO A 1 73 ? -8.513 -6.183 12.770 1.00 91.56 73 PRO A O 1
ATOM 567 N N . ALA A 1 74 ? -6.404 -5.447 12.549 1.00 96.69 74 ALA A N 1
ATOM 568 C CA . ALA A 1 74 ? -6.645 -4.741 11.297 1.00 96.69 74 ALA A CA 1
ATOM 569 C C . ALA A 1 74 ? -5.663 -5.157 10.208 1.00 96.69 74 ALA A C 1
ATOM 571 O O . ALA A 1 74 ? -4.457 -5.212 10.436 1.00 96.69 74 ALA A O 1
ATOM 572 N N . VAL A 1 75 ? -6.179 -5.391 9.003 1.00 96.38 75 VAL A N 1
ATOM 573 C CA . VAL A 1 75 ? -5.355 -5.609 7.809 1.00 96.38 75 VAL A CA 1
ATOM 574 C C . VAL A 1 75 ? -4.876 -4.257 7.288 1.00 96.38 75 VAL A C 1
ATOM 576 O O . VAL A 1 75 ? -5.689 -3.384 6.973 1.00 96.38 75 VAL A O 1
ATOM 579 N N . LEU A 1 76 ? -3.561 -4.075 7.171 1.00 96.50 76 LEU A N 1
ATOM 580 C CA . LEU A 1 76 ? -2.994 -2.877 6.556 1.00 96.50 76 LEU A CA 1
ATOM 581 C C . LEU A 1 76 ? -2.828 -3.098 5.052 1.00 96.50 76 LEU A C 1
ATOM 583 O O . LEU A 1 76 ? -2.071 -3.958 4.619 1.00 96.50 76 LEU A O 1
ATOM 587 N N . ILE A 1 77 ? -3.531 -2.290 4.259 1.00 95.19 77 ILE A N 1
ATOM 588 C CA . ILE A 1 77 ? -3.499 -2.361 2.793 1.00 95.19 77 ILE A CA 1
ATOM 589 C C . ILE A 1 77 ? -2.771 -1.123 2.254 1.00 95.19 77 ILE A C 1
ATOM 591 O O . ILE A 1 77 ? -3.322 -0.015 2.356 1.00 95.19 77 ILE A O 1
ATOM 595 N N . PRO A 1 78 ? -1.555 -1.260 1.703 1.00 94.00 78 PRO A N 1
ATOM 596 C CA . PRO A 1 78 ? -0.921 -0.215 0.907 1.00 94.00 78 PRO A CA 1
ATOM 597 C C . PRO A 1 78 ? -1.729 0.054 -0.363 1.00 94.00 78 PRO A C 1
ATOM 599 O O . PRO A 1 78 ? -2.238 -0.873 -0.987 1.00 94.00 78 PRO A O 1
ATOM 602 N N . LEU A 1 79 ? -1.895 1.324 -0.719 1.00 92.81 79 LEU A N 1
ATOM 603 C CA . LEU A 1 79 ? -2.648 1.736 -1.908 1.00 92.81 79 LEU A CA 1
ATOM 604 C C . LEU A 1 79 ? -1.759 2.398 -2.962 1.00 92.81 79 LEU A C 1
ATOM 606 O O . LEU A 1 79 ? -2.274 2.776 -4.001 1.00 92.81 79 LEU A O 1
ATOM 610 N N . ASP A 1 80 ? -0.465 2.547 -2.698 1.00 91.12 80 ASP A N 1
ATOM 611 C CA . ASP A 1 80 ? 0.536 3.060 -3.633 1.00 91.12 80 ASP A CA 1
ATOM 612 C C . ASP A 1 80 ? 1.880 2.343 -3.402 1.00 91.12 80 ASP A C 1
ATOM 614 O O . ASP A 1 80 ? 2.068 1.685 -2.373 1.00 91.12 80 ASP A O 1
ATOM 618 N N . ASP A 1 81 ? 2.814 2.480 -4.345 1.00 90.44 81 ASP A N 1
ATOM 619 C CA . ASP A 1 81 ? 4.122 1.816 -4.273 1.00 90.44 81 ASP A CA 1
ATOM 620 C C . ASP A 1 81 ? 4.941 2.303 -3.071 1.00 90.44 81 ASP A C 1
ATOM 622 O O . ASP A 1 81 ? 5.551 1.504 -2.365 1.00 90.44 81 ASP A O 1
ATOM 626 N N . ALA A 1 82 ? 4.904 3.606 -2.773 1.00 92.38 82 ALA A N 1
ATOM 627 C CA . ALA A 1 82 ? 5.653 4.189 -1.660 1.00 92.38 82 ALA A CA 1
ATOM 628 C C . ALA A 1 82 ? 5.251 3.577 -0.305 1.00 92.38 82 ALA A C 1
ATOM 630 O O . ALA A 1 82 ? 6.103 3.209 0.504 1.00 92.38 82 ALA A O 1
ATOM 631 N N . SER A 1 83 ? 3.950 3.430 -0.055 1.00 93.62 83 SER A N 1
ATOM 632 C CA . SER A 1 83 ? 3.426 2.776 1.143 1.00 93.62 83 SER A CA 1
ATOM 633 C C . SER A 1 83 ? 3.651 1.270 1.115 1.00 93.62 83 SER A C 1
ATOM 635 O O . SER A 1 83 ? 3.879 0.698 2.177 1.00 93.62 83 SER A O 1
ATOM 637 N N . ALA A 1 84 ? 3.625 0.624 -0.055 1.00 93.12 84 ALA A N 1
ATOM 638 C CA . ALA A 1 84 ? 3.901 -0.807 -0.166 1.00 93.12 84 ALA A CA 1
ATOM 639 C C . ALA A 1 84 ? 5.350 -1.123 0.220 1.00 93.12 84 ALA A C 1
ATOM 641 O O . ALA A 1 84 ? 5.585 -2.008 1.042 1.00 93.12 84 ALA A O 1
ATOM 642 N N . LEU A 1 85 ? 6.302 -0.342 -0.292 1.00 93.25 85 LEU A N 1
ATOM 643 C CA . LEU A 1 85 ? 7.719 -0.439 0.055 1.00 93.25 85 LEU A CA 1
ATOM 644 C C . LEU A 1 85 ? 7.962 -0.120 1.533 1.00 93.25 85 LEU A C 1
ATOM 646 O O . LEU A 1 85 ? 8.656 -0.868 2.216 1.00 93.25 85 LEU A O 1
ATOM 650 N N . ALA A 1 86 ? 7.342 0.940 2.062 1.00 94.50 86 ALA A N 1
ATOM 651 C CA . ALA A 1 86 ? 7.484 1.283 3.476 1.00 94.50 86 ALA A CA 1
ATOM 652 C C . ALA A 1 86 ? 6.945 0.177 4.399 1.00 94.50 86 ALA A C 1
ATOM 654 O O . ALA A 1 86 ? 7.592 -0.163 5.384 1.00 94.50 86 ALA A O 1
ATOM 655 N N . VAL A 1 87 ? 5.784 -0.409 4.083 1.00 94.00 87 VAL A N 1
ATOM 656 C CA . VAL A 1 87 ? 5.205 -1.515 4.865 1.00 94.00 87 VAL A CA 1
ATOM 657 C C . VAL A 1 87 ? 6.036 -2.792 4.737 1.00 94.00 87 VAL A C 1
ATOM 659 O O . VAL A 1 87 ? 6.191 -3.490 5.733 1.00 94.00 87 VAL A O 1
ATOM 662 N N . SER A 1 88 ? 6.599 -3.075 3.557 1.00 93.44 88 SER A N 1
ATOM 663 C CA . SER A 1 88 ? 7.540 -4.187 3.350 1.00 93.44 88 SER A CA 1
ATOM 664 C C . SER A 1 88 ? 8.757 -4.054 4.269 1.00 93.44 88 SER A C 1
ATOM 666 O O . SER A 1 88 ? 9.046 -4.956 5.053 1.00 93.44 88 SER A O 1
ATOM 668 N N . ALA A 1 89 ? 9.406 -2.886 4.260 1.00 93.31 89 ALA A N 1
ATOM 669 C CA . ALA A 1 89 ? 10.575 -2.609 5.092 1.00 93.31 89 ALA A CA 1
ATOM 670 C C . ALA A 1 89 ? 10.267 -2.615 6.602 1.00 93.31 89 ALA A C 1
ATOM 672 O O . ALA A 1 89 ? 11.135 -2.925 7.413 1.00 93.31 89 ALA A O 1
ATOM 673 N N . LEU A 1 90 ? 9.032 -2.276 6.981 1.00 94.06 90 LEU A N 1
ATOM 674 C CA . LEU A 1 90 ? 8.565 -2.204 8.367 1.00 94.06 90 LEU A CA 1
ATOM 675 C C . LEU A 1 90 ? 7.803 -3.461 8.818 1.00 94.06 90 LEU A C 1
ATOM 677 O O . LEU A 1 90 ? 7.132 -3.415 9.848 1.00 94.06 90 LEU A O 1
ATOM 681 N N . TYR A 1 91 ? 7.867 -4.568 8.072 1.00 93.44 91 TYR A N 1
ATOM 682 C CA . TYR A 1 91 ? 7.041 -5.753 8.330 1.00 93.44 91 TYR A CA 1
ATOM 683 C C . TYR A 1 91 ? 7.144 -6.244 9.784 1.00 93.44 91 TYR A C 1
ATOM 685 O O . TYR A 1 91 ? 6.128 -6.342 10.476 1.00 93.44 91 TYR A O 1
ATOM 693 N N . ASP A 1 92 ? 8.366 -6.484 10.269 1.00 92.56 92 ASP A N 1
ATOM 694 C CA . ASP A 1 92 ? 8.604 -6.976 11.633 1.00 92.56 92 ASP A CA 1
ATOM 695 C C . ASP A 1 92 ? 8.175 -5.955 12.696 1.00 92.56 92 ASP A C 1
ATOM 697 O O . ASP A 1 92 ? 7.739 -6.318 13.785 1.00 92.56 92 ASP A O 1
ATOM 701 N N . GLU A 1 93 ? 8.263 -4.667 12.367 1.00 93.75 93 GLU A N 1
ATOM 702 C CA . GLU A 1 93 ? 7.922 -3.571 13.267 1.00 93.75 93 GLU A CA 1
ATOM 703 C C . GLU A 1 93 ? 6.404 -3.345 13.392 1.00 93.75 93 GLU A C 1
ATOM 705 O O . GLU A 1 93 ? 5.948 -2.795 14.395 1.00 93.75 93 GLU A O 1
ATOM 710 N N . LEU A 1 94 ? 5.635 -3.738 12.371 1.00 94.88 94 LEU A N 1
ATOM 711 C CA . LEU A 1 94 ? 4.193 -3.498 12.264 1.00 94.88 94 LEU A CA 1
ATOM 712 C C . LEU A 1 94 ? 3.339 -4.750 12.485 1.00 94.88 94 LEU A C 1
ATOM 714 O O . LEU A 1 94 ? 2.126 -4.624 12.669 1.00 94.88 94 LEU A O 1
ATOM 718 N N . THR A 1 95 ? 3.929 -5.947 12.466 1.00 94.19 95 THR A N 1
ATOM 719 C CA . THR A 1 95 ? 3.186 -7.206 12.654 1.00 94.19 95 THR A CA 1
ATOM 720 C C . THR A 1 95 ? 2.601 -7.363 14.064 1.00 94.19 95 THR A C 1
ATOM 722 O O . THR A 1 95 ? 1.751 -8.227 14.275 1.00 94.19 95 THR A O 1
ATOM 725 N N . ASP A 1 96 ? 3.044 -6.551 15.027 1.00 92.19 96 ASP A N 1
ATOM 726 C CA . ASP A 1 96 ? 2.502 -6.481 16.388 1.00 92.19 96 ASP A CA 1
ATOM 727 C C . ASP A 1 96 ? 1.132 -5.784 16.447 1.00 92.19 96 ASP A C 1
ATOM 729 O O . ASP A 1 96 ? 0.332 -6.045 17.347 1.00 92.19 96 ASP A O 1
ATOM 733 N N . CYS A 1 97 ? 0.851 -4.897 15.491 1.00 94.94 97 CYS A N 1
ATOM 734 C CA . CYS A 1 97 ? -0.330 -4.041 15.494 1.00 94.94 97 CYS A CA 1
ATOM 735 C C . CYS A 1 97 ? -1.198 -4.152 14.234 1.00 94.94 97 CYS A C 1
ATOM 737 O O . CYS A 1 97 ? -2.343 -3.692 14.252 1.00 94.94 97 CYS A O 1
ATOM 739 N N . PHE A 1 98 ? -0.701 -4.790 13.173 1.00 97.12 98 PHE A N 1
ATOM 740 C CA . PHE A 1 98 ? -1.443 -5.058 11.945 1.00 97.12 98 PHE A CA 1
ATOM 741 C C . PHE A 1 98 ? -1.296 -6.508 11.488 1.00 97.12 98 PHE A C 1
ATOM 743 O O . PHE A 1 98 ? -0.256 -7.143 11.639 1.00 97.12 98 PHE A O 1
ATOM 750 N N . LEU A 1 99 ? -2.348 -7.008 10.845 1.00 95.56 99 LEU A N 1
ATOM 751 C CA . LEU A 1 99 ? -2.323 -8.247 10.083 1.00 95.56 99 LEU A CA 1
ATOM 752 C C . LEU A 1 99 ? -1.688 -7.953 8.722 1.00 95.56 99 LEU A C 1
ATOM 754 O O . LEU A 1 99 ? -2.283 -7.260 7.890 1.00 95.56 99 LEU A O 1
ATOM 758 N N . LEU A 1 100 ? -0.478 -8.465 8.511 1.00 92.56 100 LEU A N 1
ATOM 759 C CA . LEU A 1 100 ? 0.292 -8.271 7.287 1.00 92.56 100 LEU A CA 1
ATOM 760 C C . LEU A 1 100 ? 0.509 -9.611 6.576 1.00 92.56 100 LEU A C 1
ATOM 762 O O . LEU A 1 100 ? 0.881 -10.590 7.227 1.00 92.56 100 LEU A O 1
ATOM 766 N N . PRO A 1 101 ? 0.308 -9.686 5.248 1.00 84.56 101 PRO A N 1
ATOM 767 C CA . PRO A 1 101 ? 0.752 -10.847 4.497 1.00 84.56 101 PRO A CA 1
ATOM 768 C C . PRO A 1 101 ? 2.282 -10.898 4.533 1.00 84.56 101 PRO A C 1
ATOM 770 O O . PRO A 1 101 ? 2.949 -9.898 4.267 1.00 84.56 101 PRO A O 1
ATOM 773 N N . ARG A 1 102 ? 2.845 -12.064 4.862 1.00 80.38 102 ARG A N 1
ATOM 774 C CA . ARG A 1 102 ? 4.296 -12.246 4.850 1.00 80.38 102 ARG A CA 1
ATOM 775 C C . ARG A 1 102 ? 4.800 -12.266 3.413 1.00 80.38 102 ARG A C 1
ATOM 777 O O . ARG A 1 102 ? 4.551 -13.222 2.680 1.00 80.38 102 ARG A O 1
ATOM 784 N N . THR A 1 103 ? 5.543 -11.236 3.037 1.00 75.81 103 THR A N 1
ATOM 785 C CA . THR A 1 103 ? 6.253 -11.182 1.757 1.00 75.81 103 THR A CA 1
ATOM 786 C C . THR A 1 103 ? 7.639 -11.806 1.926 1.00 75.81 103 THR A C 1
ATOM 788 O O . THR A 1 103 ? 8.302 -11.605 2.943 1.00 75.81 103 THR A O 1
ATOM 791 N N . ALA A 1 104 ? 8.080 -12.616 0.964 1.00 77.62 104 ALA A N 1
ATOM 792 C CA . ALA A 1 104 ? 9.407 -13.221 1.014 1.00 77.62 104 ALA A CA 1
ATOM 793 C C . ALA A 1 104 ? 10.484 -12.196 0.626 1.00 77.62 104 ALA A C 1
ATOM 795 O O . ALA A 1 104 ? 10.413 -11.616 -0.456 1.00 77.62 104 ALA A O 1
ATOM 796 N N . GLY A 1 105 ? 11.501 -12.023 1.475 1.00 80.25 105 GLY A N 1
ATOM 797 C CA . GLY A 1 105 ? 12.681 -11.209 1.174 1.00 80.25 105 GLY A CA 1
ATOM 798 C C . GLY A 1 105 ? 12.338 -9.801 0.679 1.00 80.25 105 GLY A C 1
ATOM 799 O O . GLY A 1 105 ? 11.474 -9.137 1.236 1.00 80.25 105 GLY A O 1
ATOM 800 N N . ASN A 1 106 ? 13.008 -9.374 -0.390 1.00 84.19 106 ASN A N 1
ATOM 801 C CA . ASN A 1 106 ? 12.882 -8.046 -0.994 1.00 84.19 106 ASN A CA 1
ATOM 802 C C . ASN A 1 106 ? 11.968 -8.023 -2.236 1.00 84.19 106 ASN A C 1
ATOM 804 O O . ASN A 1 106 ? 12.239 -7.321 -3.215 1.00 84.19 106 ASN A O 1
ATOM 808 N N . VAL A 1 107 ? 10.934 -8.873 -2.275 1.00 88.75 107 VAL A N 1
ATOM 809 C CA . VAL A 1 107 ? 10.079 -8.991 -3.467 1.00 88.75 107 VAL A CA 1
ATOM 810 C C . VAL A 1 107 ? 9.396 -7.666 -3.795 1.00 88.75 107 VAL A C 1
ATOM 812 O O . VAL A 1 107 ? 9.355 -7.317 -4.969 1.00 88.75 107 VAL A O 1
ATOM 815 N N . ALA A 1 108 ? 8.914 -6.916 -2.799 1.00 89.75 108 ALA A N 1
ATOM 816 C CA . ALA A 1 108 ? 8.236 -5.639 -3.031 1.00 89.75 108 ALA A CA 1
ATOM 817 C C . ALA A 1 108 ? 9.155 -4.629 -3.742 1.00 89.75 108 ALA A C 1
ATOM 819 O O . ALA A 1 108 ? 8.763 -4.021 -4.733 1.00 89.75 108 ALA A O 1
ATOM 820 N N . GLU A 1 109 ? 10.400 -4.517 -3.287 1.00 91.19 109 GLU A N 1
ATOM 821 C CA . GLU A 1 109 ? 11.434 -3.653 -3.852 1.00 91.19 109 GLU A CA 1
ATOM 822 C C . GLU A 1 109 ? 11.764 -4.068 -5.290 1.00 91.19 109 GLU A C 1
ATOM 824 O O . GLU A 1 109 ? 11.808 -3.231 -6.191 1.00 91.19 109 GLU A O 1
ATOM 829 N N . ARG A 1 110 ? 11.927 -5.377 -5.525 1.00 91.94 110 ARG A N 1
ATOM 830 C CA . ARG A 1 110 ? 12.267 -5.925 -6.846 1.00 91.94 110 ARG A CA 1
ATOM 831 C C . ARG A 1 110 ? 11.149 -5.791 -7.878 1.00 91.94 110 ARG A C 1
ATOM 833 O O . ARG A 1 110 ? 11.449 -5.752 -9.068 1.00 91.94 110 ARG A O 1
ATOM 840 N N . VAL A 1 111 ? 9.882 -5.794 -7.466 1.00 92.50 111 VAL A N 1
ATOM 841 C CA . VAL A 1 111 ? 8.757 -5.640 -8.407 1.00 92.50 111 VAL A CA 1
ATOM 842 C C . VAL A 1 111 ? 8.352 -4.183 -8.611 1.00 92.50 111 VAL A C 1
ATOM 844 O O . VAL A 1 111 ? 7.761 -3.873 -9.642 1.00 92.50 111 VAL A O 1
ATOM 847 N N . ALA A 1 112 ? 8.669 -3.296 -7.663 1.00 91.44 112 ALA A N 1
ATOM 848 C CA . ALA A 1 112 ? 8.417 -1.862 -7.794 1.00 91.44 112 ALA A CA 1
ATOM 849 C C . ALA A 1 112 ? 9.393 -1.189 -8.774 1.00 91.44 112 ALA A C 1
ATOM 851 O O . ALA A 1 112 ? 8.993 -0.315 -9.544 1.00 91.44 112 ALA A O 1
ATOM 852 N N . ASP A 1 113 ? 10.666 -1.599 -8.782 1.00 91.38 113 ASP A N 1
ATOM 853 C CA . ASP A 1 113 ? 11.626 -1.111 -9.772 1.00 91.38 113 ASP A CA 1
ATOM 854 C C . ASP A 1 113 ? 11.401 -1.793 -11.131 1.00 91.38 113 ASP A C 1
ATOM 856 O O . ASP A 1 113 ? 11.386 -3.017 -11.262 1.00 91.38 113 ASP A O 1
ATOM 860 N N . LYS A 1 114 ? 11.207 -0.980 -12.175 1.00 91.00 114 LYS A N 1
ATOM 861 C CA . LYS A 1 114 ? 10.857 -1.469 -13.517 1.00 91.00 114 LYS A CA 1
ATOM 862 C C . LYS A 1 114 ? 11.976 -2.279 -14.173 1.00 91.00 114 LYS A C 1
ATOM 864 O O . LYS A 1 114 ? 11.676 -3.200 -14.932 1.00 91.00 114 LYS A O 1
ATOM 869 N N . ALA A 1 115 ? 13.239 -1.941 -13.918 1.00 89.00 115 ALA A N 1
ATOM 870 C CA . ALA A 1 115 ? 14.368 -2.671 -14.480 1.00 89.00 115 ALA A CA 1
ATOM 871 C C . ALA A 1 115 ? 14.495 -4.046 -13.814 1.00 89.00 115 ALA A C 1
ATOM 873 O O . ALA A 1 115 ? 14.645 -5.059 -14.503 1.00 89.00 115 ALA A O 1
ATOM 874 N N . THR A 1 116 ? 14.355 -4.110 -12.488 1.00 92.94 116 THR A N 1
ATOM 875 C CA . THR A 1 116 ? 14.376 -5.390 -11.771 1.00 92.94 116 THR A CA 1
ATOM 876 C C . THR A 1 116 ? 13.113 -6.214 -12.015 1.00 92.94 116 THR A C 1
ATOM 878 O O . THR A 1 116 ? 13.205 -7.439 -12.079 1.00 92.94 116 THR A O 1
ATOM 881 N N . LEU A 1 117 ? 11.952 -5.589 -12.238 1.00 94.75 117 LEU A N 1
ATOM 882 C CA . LEU A 1 117 ? 10.702 -6.281 -12.563 1.00 94.75 117 LEU A CA 1
ATOM 883 C C . LEU A 1 117 ? 10.835 -7.122 -13.840 1.00 94.75 117 LEU A C 1
ATOM 885 O O . LEU A 1 117 ? 10.397 -8.270 -13.860 1.00 94.75 117 LEU A O 1
ATOM 889 N N . ALA A 1 118 ? 11.487 -6.598 -14.883 1.00 94.00 118 ALA A N 1
ATOM 890 C CA . ALA A 1 118 ? 11.744 -7.363 -16.105 1.00 94.00 118 ALA A CA 1
ATOM 891 C C . ALA A 1 118 ? 12.580 -8.626 -15.822 1.00 94.00 118 ALA A C 1
ATOM 893 O O . ALA A 1 118 ? 12.259 -9.710 -16.307 1.00 94.00 118 ALA A O 1
ATOM 894 N N . GLN A 1 119 ? 13.603 -8.512 -14.970 1.00 93.19 119 GLN A N 1
ATOM 895 C CA . GLN A 1 119 ? 14.428 -9.651 -14.555 1.00 93.19 119 GLN A CA 1
ATOM 896 C C . GLN A 1 119 ? 13.625 -10.670 -13.733 1.00 93.19 119 GLN A C 1
ATOM 898 O O . GLN A 1 119 ? 13.779 -11.874 -13.932 1.00 93.19 119 GLN A O 1
ATOM 903 N N . VAL A 1 120 ? 12.756 -10.205 -12.827 1.00 94.19 120 VAL A N 1
ATOM 904 C CA . VAL A 1 120 ? 11.852 -11.064 -12.043 1.00 94.19 120 VAL A CA 1
ATOM 905 C C . VAL A 1 120 ? 10.908 -11.835 -12.967 1.00 94.19 120 VAL A C 1
ATOM 907 O O . VAL A 1 120 ? 10.777 -13.049 -12.818 1.00 94.19 120 VAL A O 1
ATOM 910 N N . CYS A 1 121 ? 10.294 -11.166 -13.946 1.00 95.44 121 CYS A N 1
ATOM 911 C CA 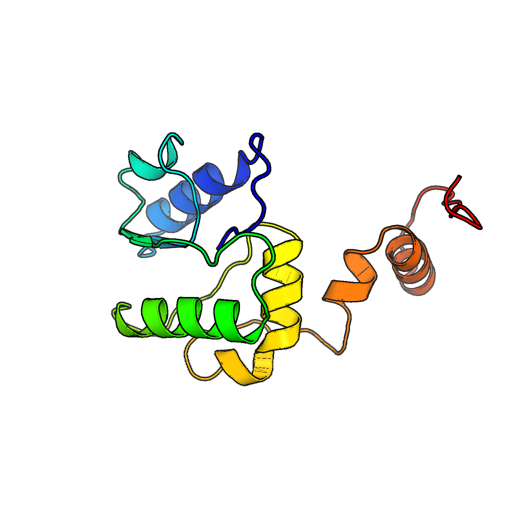. CYS A 1 121 ? 9.417 -11.808 -14.925 1.00 95.44 121 CYS A CA 1
ATOM 912 C C . CYS A 1 121 ? 10.158 -12.881 -15.731 1.00 95.44 121 CYS A C 1
ATOM 914 O O . CYS A 1 121 ? 9.663 -14.003 -15.835 1.00 95.44 121 CYS A O 1
ATOM 916 N N . ALA A 1 122 ? 11.365 -12.579 -16.226 1.00 94.25 122 ALA A N 1
ATOM 917 C CA . ALA A 1 122 ? 12.194 -13.543 -16.949 1.00 94.25 122 ALA A CA 1
ATOM 918 C C . ALA A 1 122 ? 12.508 -14.790 -16.102 1.00 94.25 122 ALA A C 1
ATOM 920 O O . ALA A 1 122 ? 12.332 -15.914 -16.567 1.00 94.25 122 ALA A O 1
ATOM 921 N N . GLN A 1 123 ? 12.914 -14.600 -14.840 1.00 94.31 123 GLN A N 1
ATOM 922 C CA . GLN A 1 123 ? 13.195 -15.696 -13.903 1.00 94.31 123 GLN A CA 1
ATOM 923 C C . GLN A 1 123 ? 11.956 -16.550 -13.603 1.00 94.31 123 GLN A C 1
ATOM 925 O O . GLN A 1 123 ? 12.074 -17.756 -13.404 1.00 94.31 123 GLN A O 1
ATOM 930 N N . ALA A 1 124 ? 10.774 -15.933 -13.579 1.00 95.06 124 ALA A N 1
ATOM 931 C CA . ALA A 1 124 ? 9.503 -16.604 -13.323 1.00 95.06 124 ALA A CA 1
ATOM 932 C C . ALA A 1 124 ? 8.846 -17.204 -14.584 1.00 95.06 124 ALA A C 1
ATOM 934 O O . ALA A 1 124 ? 7.769 -17.788 -14.480 1.00 95.06 124 ALA A O 1
ATOM 935 N N . GLY A 1 125 ? 9.446 -17.051 -15.772 1.00 97.00 125 GLY A N 1
ATOM 936 C CA . GLY A 1 125 ? 8.849 -17.496 -17.037 1.00 97.00 125 GLY A CA 1
ATOM 937 C C . GLY A 1 125 ? 7.613 -16.691 -17.464 1.00 97.00 125 GLY A C 1
ATOM 938 O O . GLY A 1 125 ? 6.794 -17.179 -18.240 1.00 97.00 125 GLY A O 1
ATOM 939 N N . VAL A 1 126 ? 7.456 -15.465 -16.956 1.00 97.12 126 VAL A N 1
ATOM 940 C CA . VAL A 1 126 ? 6.352 -14.557 -17.289 1.00 97.12 126 VAL A CA 1
ATOM 941 C C . VAL A 1 126 ? 6.761 -13.672 -18.464 1.00 97.12 126 VAL A C 1
ATOM 943 O O . VAL A 1 126 ? 7.799 -13.012 -18.424 1.00 97.12 126 VAL A O 1
ATOM 946 N N . ALA A 1 127 ? 5.931 -13.626 -19.508 1.00 97.12 127 ALA A N 1
ATOM 947 C CA . ALA A 1 127 ? 6.175 -12.773 -20.668 1.00 97.12 127 ALA A CA 1
ATOM 948 C C . ALA A 1 127 ? 6.220 -11.285 -20.272 1.00 97.12 127 ALA A C 1
ATOM 950 O O . ALA A 1 127 ? 5.338 -10.788 -19.571 1.00 97.12 127 ALA A O 1
ATOM 951 N N . HIS A 1 128 ? 7.231 -10.565 -20.758 1.00 94.44 128 HIS A N 1
ATOM 952 C CA . HIS A 1 128 ? 7.420 -9.137 -20.516 1.00 94.44 128 HIS A CA 1
ATOM 953 C C . HIS A 1 128 ? 7.994 -8.456 -21.772 1.00 94.44 128 HIS A C 1
ATOM 955 O O . HIS A 1 128 ? 8.630 -9.122 -22.593 1.00 94.44 128 HIS A O 1
ATOM 961 N N . PRO A 1 129 ? 7.786 -7.141 -21.961 1.00 94.31 129 PRO A N 1
ATOM 962 C CA . PRO A 1 129 ? 8.361 -6.427 -23.096 1.00 94.31 129 PRO A CA 1
ATOM 963 C C . PRO A 1 129 ? 9.888 -6.326 -22.989 1.00 94.31 129 PRO A C 1
ATOM 965 O O . PRO A 1 129 ? 10.461 -6.372 -21.892 1.00 94.31 129 PRO A O 1
ATOM 968 N N . THR A 1 130 ? 10.551 -6.117 -24.130 1.00 93.88 130 THR A N 1
ATOM 969 C CA . THR A 1 130 ? 11.961 -5.710 -24.161 1.00 93.88 130 THR A CA 1
ATOM 970 C C . THR A 1 130 ? 12.136 -4.462 -23.300 1.00 93.88 130 THR A C 1
ATOM 972 O O . THR A 1 130 ? 11.475 -3.449 -23.518 1.00 93.88 130 THR A O 1
ATOM 975 N N . THR A 1 131 ? 13.005 -4.558 -22.298 1.00 92.69 131 THR A N 1
ATOM 976 C CA . THR A 1 131 ? 13.237 -3.502 -21.310 1.00 92.69 131 THR A CA 1
ATOM 977 C C . THR A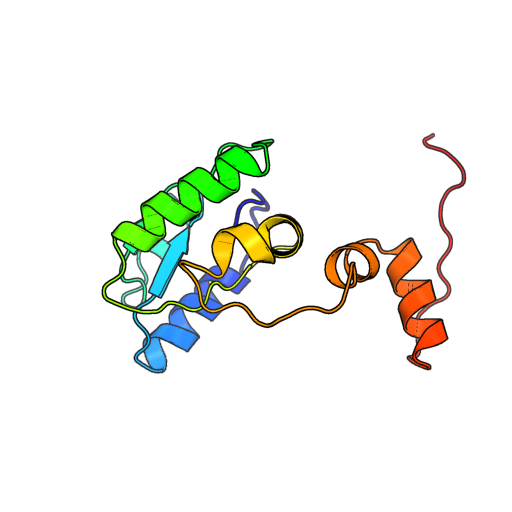 1 131 ? 14.688 -3.063 -21.411 1.00 92.69 131 THR A C 1
ATOM 979 O O . THR A 1 131 ? 15.586 -3.897 -21.336 1.00 92.69 131 THR A O 1
ATOM 982 N N . LEU A 1 132 ? 14.910 -1.764 -21.595 1.00 90.88 132 LEU A N 1
ATOM 983 C CA . LEU A 1 132 ? 16.234 -1.148 -21.613 1.00 90.88 132 LEU A CA 1
ATOM 984 C C . LEU A 1 132 ? 16.306 -0.149 -20.457 1.00 90.88 132 LEU A C 1
ATOM 986 O O . LEU A 1 132 ? 15.387 0.653 -20.286 1.00 90.88 132 LEU A O 1
ATOM 990 N N . ALA A 1 133 ? 17.375 -0.211 -19.665 1.00 87.19 133 ALA A N 1
ATOM 991 C CA . ALA A 1 133 ? 17.642 0.748 -18.598 1.00 87.19 133 ALA A CA 1
ATOM 992 C C . ALA A 1 133 ? 18.712 1.749 -19.065 1.00 87.19 133 ALA A C 1
ATOM 994 O O . ALA A 1 133 ? 19.673 1.330 -19.712 1.00 87.19 133 ALA A O 1
ATOM 995 N N . PRO A 1 134 ? 18.565 3.052 -18.772 1.00 88.44 134 PRO A N 1
ATOM 996 C CA . PRO A 1 134 ? 19.607 4.029 -19.066 1.00 88.44 134 PRO A CA 1
ATOM 997 C C . PRO A 1 134 ? 20.858 3.755 -18.218 1.00 88.44 134 PRO A C 1
ATOM 999 O O . PRO A 1 134 ? 20.750 3.409 -17.043 1.00 88.44 134 PRO A O 1
ATOM 1002 N N . GLU A 1 135 ? 22.041 3.937 -18.806 1.00 85.31 135 GLU A N 1
ATOM 1003 C CA . GLU A 1 135 ? 23.327 3.724 -18.121 1.00 85.31 135 GLU A CA 1
ATOM 1004 C C . GLU A 1 135 ? 23.730 4.907 -17.222 1.00 85.31 135 GLU A C 1
ATOM 1006 O O . GLU A 1 135 ? 24.549 4.751 -16.317 1.00 85.31 135 GLU A O 1
ATOM 1011 N N . SER A 1 136 ? 23.135 6.088 -17.431 1.00 84.44 136 SER A N 1
ATOM 1012 C CA . SER A 1 136 ? 23.344 7.278 -16.602 1.00 84.44 136 SER A CA 1
ATOM 1013 C C . SER A 1 136 ? 22.117 8.194 -16.590 1.00 84.44 136 SER A C 1
ATOM 1015 O O . SER A 1 136 ? 21.247 8.116 -17.462 1.00 84.44 136 SER A O 1
ATOM 1017 N N . ALA A 1 137 ? 22.061 9.101 -15.610 1.00 78.19 137 ALA A N 1
ATOM 1018 C CA . ALA A 1 137 ? 21.247 10.307 -15.739 1.00 78.19 137 ALA A CA 1
ATOM 1019 C C . ALA A 1 137 ? 21.856 11.199 -16.841 1.00 78.19 137 ALA A C 1
ATOM 1021 O O . ALA A 1 137 ? 23.080 11.210 -17.002 1.00 78.19 137 ALA A O 1
ATOM 1022 N N . ALA A 1 138 ? 21.009 11.869 -17.624 1.00 67.62 138 ALA A N 1
ATOM 1023 C CA . ALA A 1 138 ? 21.434 12.818 -18.656 1.00 67.62 138 ALA A CA 1
ATOM 1024 C C . ALA A 1 138 ? 21.988 14.116 -18.051 1.00 67.62 138 ALA A C 1
ATOM 1026 O O . ALA A 1 138 ? 21.512 14.498 -16.956 1.00 67.62 138 ALA A O 1
#